Protein AF-A0A968WTQ6-F1 (afdb_monomer_lite)

pLDDT: mean 86.62, std 20.19, range [34.97, 98.81]

Sequence (91 aa):
MAVQALTRAGTKPQAAAGRIGVIDIGSNSIRLVVFAGSGRAPMTLFNEKMLCGLGRGLDASRRLNEAGVKLALDNLARFVWLARAMEVTRL

Radius of gyration: 20.98 Å; chains: 1; bounding box: 30×34×77 Å

Structure (mmCIF, N/CA/C/O backbone):
data_AF-A0A968WTQ6-F1
#
_entry.id   AF-A0A968WTQ6-F1
#
loop_
_atom_site.group_PDB
_atom_site.id
_atom_site.type_symbol
_atom_site.label_atom_id
_atom_site.label_alt_id
_atom_site.label_comp_id
_atom_site.label_asym_id
_atom_site.label_entity_id
_atom_site.label_seq_id
_atom_site.pdbx_PDB_ins_code
_atom_site.Cartn_x
_atom_site.Cartn_y
_atom_site.Cartn_z
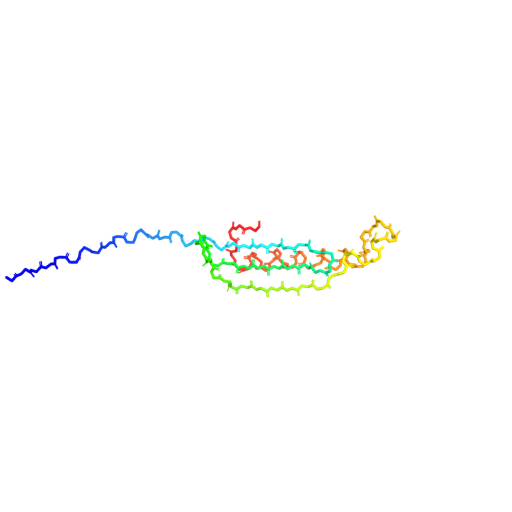_atom_site.occupanc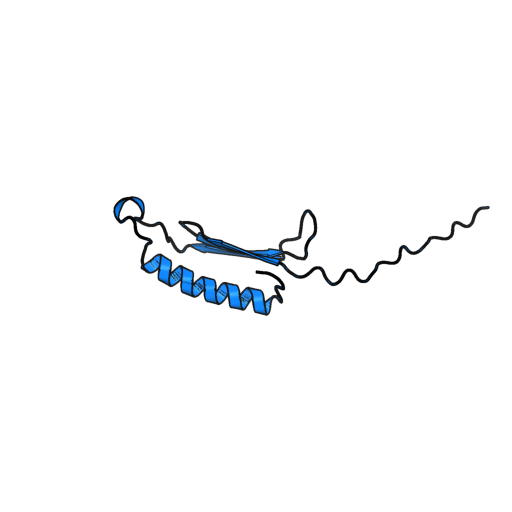y
_atom_site.B_iso_or_equiv
_atom_site.auth_seq_id
_atom_site.auth_comp_id
_atom_site.auth_asym_id
_atom_site.auth_atom_id
_atom_site.pdbx_PDB_model_num
ATOM 1 N N . MET A 1 1 ? -14.321 26.748 55.322 1.00 41.75 1 MET A N 1
ATOM 2 C CA . MET A 1 1 ? -13.624 25.535 54.845 1.00 41.75 1 MET A CA 1
ATOM 3 C C . MET A 1 1 ? -14.474 24.904 53.757 1.00 41.75 1 MET A C 1
ATOM 5 O O . MET A 1 1 ? -15.444 24.225 54.058 1.00 41.75 1 MET A O 1
ATOM 9 N N 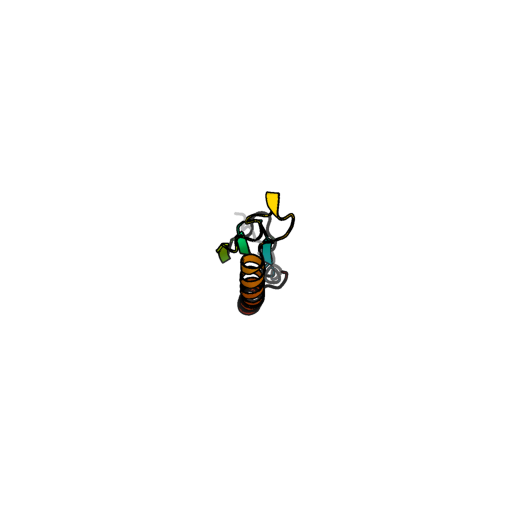. ALA A 1 2 ? -14.193 25.258 52.503 1.00 34.97 2 ALA A N 1
ATOM 10 C CA . ALA A 1 2 ? -14.928 24.790 51.335 1.00 34.97 2 ALA A CA 1
ATOM 11 C C . ALA A 1 2 ? -14.447 23.385 50.952 1.00 34.97 2 ALA A C 1
ATOM 13 O O . ALA A 1 2 ? -13.267 23.201 50.668 1.00 34.97 2 ALA A O 1
ATOM 14 N N . VAL A 1 3 ? -15.348 22.403 50.937 1.00 42.31 3 VAL A N 1
ATOM 15 C CA . VAL A 1 3 ? -15.079 21.092 50.336 1.00 42.31 3 VAL A CA 1
ATOM 16 C C . VAL A 1 3 ? -15.585 21.161 48.899 1.00 42.31 3 VAL A C 1
ATOM 18 O O . VAL A 1 3 ? -16.784 21.071 48.645 1.00 42.31 3 VAL A O 1
ATOM 21 N N . GLN A 1 4 ? -14.674 21.414 47.959 1.00 39.41 4 GLN A N 1
ATOM 22 C CA . GLN A 1 4 ? -14.967 21.348 46.530 1.00 39.41 4 GLN A CA 1
ATOM 23 C C . GLN A 1 4 ? -15.298 19.902 46.150 1.00 39.41 4 GLN A C 1
ATOM 25 O O . GLN A 1 4 ? -14.464 19.003 46.249 1.00 39.41 4 GLN A O 1
ATOM 30 N N . ALA A 1 5 ? -16.526 19.696 45.682 1.00 42.28 5 ALA A N 1
ATOM 31 C CA . ALA A 1 5 ? -16.908 18.512 44.939 1.00 42.28 5 ALA A CA 1
ATOM 32 C C . ALA A 1 5 ? -16.120 18.484 43.620 1.00 42.28 5 ALA A C 1
ATOM 34 O O . ALA A 1 5 ? -16.372 19.276 42.713 1.00 42.28 5 ALA A O 1
ATOM 35 N N . LEU A 1 6 ? -15.163 17.561 43.511 1.00 50.16 6 LEU A N 1
ATOM 36 C CA . LEU A 1 6 ? -14.578 17.163 42.234 1.00 50.16 6 LEU A CA 1
ATOM 37 C C . LEU A 1 6 ? -15.661 16.441 41.428 1.00 50.16 6 LEU A C 1
ATOM 39 O O . LEU A 1 6 ? -15.874 15.236 41.560 1.00 50.16 6 LEU A O 1
ATOM 43 N N . THR A 1 7 ? -16.363 17.199 40.590 1.00 43.84 7 THR A N 1
ATOM 44 C CA . THR A 1 7 ? -17.130 16.672 39.465 1.00 43.84 7 THR A CA 1
ATOM 45 C C . THR A 1 7 ? -16.223 15.754 38.654 1.00 43.84 7 THR A C 1
ATOM 47 O O . THR A 1 7 ? -15.329 16.220 37.947 1.00 43.84 7 THR A O 1
ATOM 50 N N . ARG A 1 8 ? -16.449 14.438 38.745 1.00 48.53 8 ARG A N 1
ATOM 51 C CA . ARG A 1 8 ? -15.971 13.496 37.734 1.00 48.53 8 ARG A CA 1
ATOM 52 C C . ARG A 1 8 ? -16.620 13.919 36.423 1.00 48.53 8 ARG A C 1
ATOM 54 O O . ARG A 1 8 ? -17.806 13.674 36.216 1.00 48.53 8 ARG A O 1
ATOM 61 N N . ALA A 1 9 ? -15.855 14.599 35.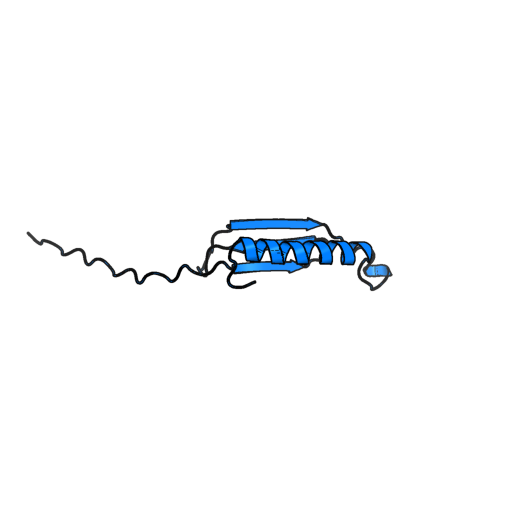572 1.00 52.59 9 ALA A N 1
ATOM 62 C CA . ALA A 1 9 ? -16.218 14.773 34.180 1.00 52.59 9 ALA A CA 1
ATOM 63 C C . ALA A 1 9 ? -16.514 13.375 33.637 1.00 52.59 9 ALA A C 1
ATOM 65 O O . ALA A 1 9 ? -15.637 12.511 33.631 1.00 52.59 9 ALA A O 1
ATOM 66 N N . GLY A 1 10 ? -17.774 13.131 33.280 1.00 43.00 10 GLY A N 1
ATOM 67 C CA . GLY A 1 10 ? -18.171 11.896 32.636 1.00 43.00 10 GLY A CA 1
ATOM 68 C C . GLY A 1 10 ? -17.363 11.758 31.357 1.00 43.00 10 GLY A C 1
ATOM 69 O O . GLY A 1 10 ? -17.659 12.408 30.354 1.00 43.00 10 GLY A O 1
ATOM 70 N N . THR A 1 11 ? -16.336 10.916 31.380 1.00 43.59 11 THR A N 1
ATOM 71 C CA . THR A 1 11 ? -15.802 10.351 30.157 1.00 43.59 11 THR A CA 1
ATOM 72 C C . THR A 1 11 ? -16.921 9.481 29.606 1.00 43.59 11 THR A C 1
ATOM 74 O O . THR A 1 11 ? -17.134 8.350 30.041 1.00 43.59 11 THR A O 1
ATOM 77 N N . LYS A 1 12 ? -17.679 10.014 28.635 1.00 41.25 12 LYS A N 1
ATOM 78 C CA . LYS A 1 12 ? -18.321 9.136 27.650 1.00 41.25 12 LYS A CA 1
ATOM 79 C C . LYS A 1 12 ? -17.252 8.114 27.253 1.00 41.25 12 LYS A C 1
ATOM 81 O O . LYS A 1 12 ? -16.118 8.553 27.033 1.00 41.25 12 LYS A O 1
ATOM 86 N N . PRO A 1 13 ? -17.560 6.807 27.162 1.00 42.25 13 PRO A N 1
ATOM 87 C CA . PRO A 1 13 ? -16.653 5.883 26.507 1.00 42.25 13 PRO A CA 1
ATOM 88 C C . PRO A 1 13 ? -16.384 6.515 25.150 1.00 42.25 13 PRO A C 1
ATOM 90 O O . PRO A 1 13 ? -17.297 6.654 24.333 1.00 42.25 13 PRO A O 1
ATOM 93 N N . GLN A 1 14 ? -15.180 7.049 24.964 1.00 50.22 14 GLN A N 1
ATOM 94 C CA . GLN A 1 14 ? -14.770 7.513 23.662 1.00 50.22 14 GLN A CA 1
ATOM 95 C C . GLN A 1 14 ? -14.743 6.216 22.881 1.00 50.22 14 GLN A C 1
ATOM 97 O O . GLN A 1 14 ? -13.876 5.386 23.150 1.00 50.22 14 GLN A O 1
ATOM 102 N N . ALA A 1 15 ? -15.779 5.973 22.066 1.00 50.19 15 ALA A N 1
ATOM 103 C CA . ALA A 1 15 ? -15.835 4.821 21.180 1.00 50.19 15 ALA A CA 1
ATOM 104 C C . ALA A 1 15 ? -14.438 4.716 20.592 1.00 50.19 15 ALA A C 1
ATOM 106 O O . ALA A 1 15 ? -13.995 5.713 20.015 1.00 50.19 15 ALA A O 1
ATOM 107 N N . ALA A 1 16 ? -13.722 3.632 20.929 1.00 57.22 16 ALA A N 1
ATOM 108 C CA . ALA A 1 16 ? -12.279 3.532 20.751 1.00 57.22 16 ALA A CA 1
ATOM 109 C C . ALA A 1 16 ? -11.973 4.073 19.364 1.00 57.22 16 ALA A C 1
ATOM 111 O O . ALA A 1 16 ? -12.449 3.493 18.389 1.00 57.22 16 ALA A O 1
ATOM 112 N N . ALA A 1 17 ? -11.372 5.268 19.297 1.00 69.19 17 ALA A N 1
ATOM 113 C CA . ALA A 1 17 ? -11.363 6.025 18.056 1.00 69.19 17 ALA A CA 1
ATOM 114 C C . ALA A 1 17 ? -10.730 5.110 17.009 1.00 69.19 17 ALA A C 1
ATOM 116 O O . ALA A 1 17 ? -9.597 4.662 17.196 1.00 69.19 17 ALA A O 1
ATOM 117 N N . GLY A 1 18 ? -11.528 4.714 16.015 1.00 86.19 18 GLY A N 1
ATOM 118 C CA . GLY A 1 18 ? -11.195 3.570 15.180 1.00 86.19 18 GLY A CA 1
ATOM 119 C C . GLY A 1 18 ? -9.827 3.762 14.534 1.00 86.19 18 GLY A C 1
ATOM 120 O O . GLY A 1 18 ? -9.469 4.882 14.161 1.00 86.19 18 GLY A O 1
ATOM 121 N N . ARG A 1 19 ? -9.028 2.693 14.439 1.00 94.06 19 ARG A N 1
ATOM 122 C CA . ARG A 1 19 ? -7.712 2.763 13.791 1.00 94.06 19 ARG A CA 1
ATOM 123 C C . ARG A 1 19 ? -7.898 3.184 12.333 1.00 94.06 19 ARG A C 1
ATOM 125 O O . ARG A 1 19 ? -8.792 2.662 11.656 1.00 94.06 19 ARG A O 1
ATOM 132 N N . ILE A 1 20 ? -7.065 4.116 11.876 1.00 95.38 20 ILE A N 1
ATOM 133 C CA . ILE A 1 20 ? -7.065 4.620 10.498 1.00 95.38 20 ILE A CA 1
ATOM 134 C C . ILE A 1 20 ? -5.786 4.137 9.823 1.00 95.38 20 ILE A C 1
ATOM 136 O O . ILE A 1 20 ? -4.694 4.398 10.322 1.00 95.38 20 ILE A O 1
ATOM 140 N N . GLY A 1 21 ? -5.922 3.429 8.709 1.00 96.75 21 GLY A N 1
ATOM 141 C CA . GLY A 1 21 ? -4.832 3.104 7.803 1.00 96.75 21 GLY A CA 1
ATOM 142 C C . GLY A 1 21 ? -4.771 4.124 6.672 1.00 96.75 21 GLY A C 1
ATOM 143 O O . GLY A 1 21 ? -5.797 4.648 6.257 1.00 96.75 21 GLY A O 1
ATOM 144 N N . VAL A 1 22 ? -3.571 4.414 6.183 1.00 97.44 22 VAL A N 1
ATOM 145 C CA . VAL A 1 22 ? -3.339 5.222 4.985 1.00 97.44 22 VAL A CA 1
ATOM 146 C C . VAL A 1 22 ? -2.342 4.479 4.115 1.00 97.44 22 VAL A C 1
ATOM 148 O O . VAL A 1 22 ? -1.250 4.138 4.582 1.00 97.44 22 VAL A O 1
ATOM 151 N N . ILE A 1 23 ? -2.712 4.247 2.857 1.00 98.50 23 ILE A N 1
ATOM 152 C CA . ILE A 1 23 ? -1.800 3.735 1.838 1.00 98.50 23 ILE A CA 1
ATOM 153 C C . ILE A 1 23 ? -1.415 4.875 0.897 1.00 98.50 23 ILE A C 1
ATOM 155 O O . ILE A 1 23 ? -2.268 5.466 0.242 1.00 98.50 23 ILE A O 1
ATOM 159 N N . ASP A 1 24 ? -0.119 5.156 0.819 1.00 98.25 24 ASP A N 1
ATOM 160 C CA . ASP A 1 24 ? 0.469 6.100 -0.132 1.00 98.25 24 ASP A CA 1
ATOM 161 C C . ASP A 1 24 ? 1.153 5.329 -1.268 1.00 98.25 24 ASP A C 1
ATOM 163 O O . ASP A 1 24 ? 1.889 4.370 -1.012 1.00 98.25 24 ASP A O 1
ATOM 167 N N . ILE A 1 25 ? 0.909 5.736 -2.516 1.00 98.25 25 ILE A N 1
ATOM 168 C CA . ILE A 1 25 ? 1.461 5.101 -3.720 1.00 98.25 25 ILE A CA 1
ATOM 169 C C . ILE A 1 25 ? 2.278 6.138 -4.486 1.00 98.25 25 ILE A C 1
ATOM 171 O O . ILE A 1 25 ? 1.747 6.947 -5.244 1.00 98.25 25 ILE A O 1
ATOM 175 N N . GLY A 1 26 ? 3.594 6.086 -4.305 1.00 97.56 26 GLY A N 1
ATOM 176 C CA . GLY A 1 26 ? 4.550 6.909 -5.032 1.00 97.56 26 GLY A CA 1
ATOM 177 C C . GLY A 1 26 ? 5.192 6.181 -6.214 1.00 97.56 26 GLY A C 1
ATOM 178 O O . GLY A 1 26 ? 5.140 4.958 -6.347 1.00 97.56 26 GLY A O 1
ATOM 179 N N . SER A 1 27 ? 5.901 6.943 -7.048 1.00 97.81 27 SER A N 1
ATOM 180 C CA . SER A 1 27 ? 6.645 6.411 -8.199 1.00 97.81 27 SER A CA 1
ATOM 181 C C . SER A 1 27 ? 7.761 5.438 -7.801 1.00 97.81 27 SER A C 1
ATOM 183 O O . SER A 1 27 ? 8.076 4.522 -8.554 1.00 97.81 27 SER A O 1
ATOM 185 N N . ASN A 1 28 ? 8.360 5.594 -6.620 1.00 98.00 28 ASN A N 1
ATOM 186 C CA . ASN A 1 28 ? 9.415 4.695 -6.147 1.00 98.00 28 ASN A CA 1
ATOM 187 C C . ASN A 1 28 ? 8.918 3.700 -5.091 1.00 98.00 28 ASN A C 1
ATOM 189 O O . ASN A 1 28 ? 9.335 2.541 -5.066 1.00 98.00 28 ASN A O 1
ATOM 193 N N . SER A 1 29 ? 8.019 4.136 -4.211 1.00 98.62 29 SER A N 1
ATOM 194 C CA . SER A 1 29 ? 7.615 3.357 -3.047 1.00 98.62 29 SER A CA 1
ATOM 195 C C . SER A 1 29 ? 6.129 3.423 -2.784 1.00 98.62 29 SER A C 1
ATOM 197 O O . SER A 1 29 ? 5.526 4.473 -2.976 1.00 98.62 29 SER A O 1
ATOM 199 N N . ILE A 1 30 ? 5.601 2.342 -2.225 1.00 98.75 30 ILE A N 1
ATOM 200 C CA . ILE A 1 30 ? 4.305 2.336 -1.557 1.00 98.75 30 ILE A CA 1
ATOM 201 C C . ILE A 1 30 ? 4.515 2.283 -0.043 1.00 98.75 30 ILE A C 1
ATOM 203 O O . ILE A 1 30 ? 5.530 1.753 0.425 1.00 98.75 30 ILE A O 1
ATOM 207 N N . ARG A 1 31 ? 3.585 2.830 0.736 1.00 98.81 31 ARG A N 1
ATOM 208 C CA . ARG A 1 31 ? 3.668 2.833 2.200 1.00 98.81 31 ARG A CA 1
ATOM 209 C C . ARG A 1 31 ? 2.307 2.568 2.821 1.00 98.81 31 ARG A C 1
ATOM 211 O O . ARG A 1 31 ? 1.341 3.172 2.382 1.00 98.81 31 ARG A O 1
ATOM 218 N N . LEU A 1 32 ? 2.266 1.746 3.867 1.00 98.75 32 LEU A N 1
ATOM 219 C CA . LEU A 1 32 ? 1.137 1.651 4.793 1.00 98.75 32 LEU A CA 1
ATOM 220 C C . LEU A 1 32 ? 1.516 2.323 6.114 1.00 98.75 32 LEU A C 1
ATOM 222 O O . LEU A 1 32 ? 2.523 1.964 6.726 1.00 98.75 32 LEU A O 1
ATOM 226 N N . VAL A 1 33 ? 0.689 3.259 6.572 1.00 98.31 33 VAL A N 1
ATOM 227 C CA . VAL A 1 33 ? 0.771 3.835 7.920 1.00 98.31 33 VAL A CA 1
ATOM 228 C C . VAL A 1 33 ? -0.540 3.573 8.647 1.00 98.31 33 VAL A C 1
ATOM 230 O O . VAL A 1 33 ? -1.600 3.788 8.071 1.00 98.31 33 VAL A O 1
ATOM 233 N N . VAL A 1 34 ? -0.485 3.121 9.900 1.00 97.62 34 VAL A N 1
ATOM 234 C CA . VAL A 1 34 ? -1.672 2.948 10.752 1.00 97.62 34 VAL A CA 1
ATOM 235 C C . VAL A 1 34 ? -1.576 3.877 11.947 1.00 97.62 34 VAL A C 1
ATOM 237 O O . VAL A 1 34 ? -0.540 3.929 12.606 1.00 97.62 34 VAL A O 1
ATOM 240 N N . PHE A 1 35 ? -2.666 4.572 12.248 1.00 96.00 35 PHE A N 1
ATOM 241 C CA . PHE A 1 35 ? -2.780 5.522 13.344 1.00 96.00 35 PHE A CA 1
ATOM 242 C C . PHE A 1 35 ? -3.822 5.083 14.383 1.00 96.00 35 PHE A C 1
ATOM 244 O O . PHE A 1 35 ? -4.870 4.527 14.042 1.00 96.00 35 PHE A O 1
ATOM 251 N N . ALA A 1 36 ? -3.554 5.374 15.658 1.00 90.81 36 ALA A N 1
ATOM 252 C CA . ALA A 1 36 ? -4.496 5.208 16.759 1.00 90.81 36 ALA A CA 1
ATOM 253 C C . ALA A 1 36 ? -5.502 6.376 16.786 1.00 90.81 36 ALA A C 1
ATOM 255 O O . ALA A 1 36 ? -5.252 7.411 17.405 1.00 90.81 36 ALA A O 1
ATOM 256 N N . GLY A 1 37 ? -6.645 6.210 16.119 1.00 79.31 37 GLY A N 1
ATOM 257 C CA . GLY A 1 37 ? -7.798 7.104 16.239 1.00 79.31 37 GLY A CA 1
ATOM 258 C C . GLY A 1 37 ? -7.761 8.408 15.436 1.00 79.31 37 GLY A C 1
ATOM 259 O O . GLY A 1 37 ? -6.879 8.650 14.618 1.00 79.31 37 GLY A O 1
ATOM 260 N N . SER A 1 38 ? -8.770 9.255 15.675 1.00 66.38 38 SER A N 1
ATOM 261 C CA . SER A 1 38 ? -9.098 10.460 14.894 1.00 66.38 38 SER A CA 1
ATOM 262 C C . SER A 1 38 ? -8.809 11.779 15.636 1.00 66.38 38 SER A C 1
ATOM 264 O O . SER A 1 38 ? -9.606 12.717 15.588 1.00 66.38 38 SER A O 1
ATOM 266 N N . GLY A 1 39 ? -7.702 11.845 16.381 1.00 74.50 39 GLY A N 1
ATOM 267 C CA . GLY A 1 39 ? -7.243 13.075 17.041 1.00 74.50 39 GLY A CA 1
ATOM 268 C C . GLY A 1 39 ? -6.508 14.026 16.087 1.00 74.50 39 GLY A C 1
ATOM 269 O O . GLY A 1 39 ? -6.101 13.629 15.001 1.00 74.50 39 GLY A O 1
ATOM 270 N N . ARG A 1 40 ? -6.279 15.281 16.508 1.00 77.81 40 ARG A N 1
ATOM 271 C CA . ARG A 1 40 ? -5.527 16.291 15.724 1.00 77.81 40 ARG A CA 1
ATOM 272 C C . ARG A 1 40 ? -4.093 15.853 15.383 1.00 77.81 40 ARG A C 1
ATOM 274 O O . ARG A 1 40 ? -3.550 16.284 14.374 1.00 77.81 40 ARG A O 1
ATOM 281 N N . ALA A 1 41 ? -3.490 15.022 16.228 1.00 82.31 41 ALA A N 1
ATOM 282 C CA . ALA A 1 41 ? -2.175 14.427 16.024 1.00 82.31 41 ALA A CA 1
ATOM 283 C C . ALA A 1 41 ? -2.240 12.962 16.484 1.00 82.31 41 ALA A C 1
ATOM 285 O O . ALA A 1 41 ? -1.976 12.675 17.653 1.00 82.31 41 ALA A O 1
ATOM 286 N N . PRO A 1 42 ? -2.701 12.043 15.622 1.00 87.88 42 PRO A N 1
ATOM 287 C CA . PRO A 1 42 ? -2.899 10.661 16.015 1.00 87.88 42 PRO A CA 1
ATOM 288 C C . PRO A 1 42 ? -1.555 9.922 16.058 1.00 87.88 42 PRO A C 1
ATOM 290 O O . PRO A 1 42 ? -0.653 10.171 15.258 1.00 87.88 42 PRO A O 1
ATOM 293 N N . MET A 1 43 ? -1.408 9.015 17.021 1.00 92.31 43 MET A N 1
ATOM 294 C CA . MET A 1 43 ? -0.174 8.255 17.222 1.00 92.31 43 MET A CA 1
ATOM 295 C C . MET A 1 43 ? -0.008 7.197 16.130 1.00 92.31 43 MET A C 1
ATOM 297 O O . MET A 1 43 ? -0.932 6.425 15.879 1.00 92.31 43 MET A O 1
ATOM 301 N N . THR A 1 44 ? 1.173 7.118 15.521 1.00 96.06 44 THR A N 1
ATOM 302 C CA . THR A 1 44 ? 1.510 6.056 14.567 1.00 96.06 44 THR A CA 1
ATOM 303 C C . THR A 1 44 ? 1.697 4.724 15.294 1.00 96.06 44 THR A C 1
ATOM 305 O O . THR A 1 44 ? 2.559 4.602 16.157 1.00 96.06 44 THR A O 1
ATOM 308 N N . LEU A 1 45 ? 0.906 3.722 14.921 1.00 96.12 45 LEU A N 1
ATOM 309 C CA . LEU A 1 45 ? 0.998 2.339 15.396 1.00 96.12 45 LEU A CA 1
ATOM 310 C C . LEU A 1 45 ? 1.863 1.466 14.484 1.00 96.12 45 LEU A C 1
ATOM 312 O O . LEU A 1 45 ? 2.524 0.545 14.951 1.00 96.12 45 LEU A O 1
ATOM 316 N N . PHE A 1 46 ? 1.847 1.746 13.181 1.00 97.88 46 PHE A N 1
ATOM 317 C CA . PHE A 1 46 ? 2.559 0.967 12.175 1.00 97.88 46 PHE A CA 1
ATOM 318 C C . PHE A 1 46 ? 3.000 1.870 11.027 1.00 97.88 46 PHE A C 1
ATOM 320 O O . PHE A 1 46 ? 2.271 2.789 10.656 1.00 97.88 46 PHE A O 1
ATOM 327 N N . ASN A 1 47 ? 4.181 1.621 10.465 1.00 98.12 47 ASN A N 1
ATOM 328 C CA . ASN A 1 47 ? 4.710 2.363 9.325 1.00 98.12 47 ASN A CA 1
ATOM 329 C C . ASN A 1 47 ? 5.648 1.462 8.523 1.00 98.12 47 ASN A C 1
ATOM 331 O O . ASN A 1 47 ? 6.785 1.226 8.929 1.00 98.12 47 ASN A O 1
ATOM 335 N N . GLU A 1 48 ? 5.173 0.969 7.386 1.00 98.50 48 GLU A N 1
ATOM 336 C CA . GLU A 1 48 ? 5.952 0.107 6.505 1.00 98.50 48 GLU A CA 1
ATOM 337 C C . GLU A 1 48 ? 6.059 0.704 5.106 1.00 98.50 48 GLU A C 1
ATOM 339 O O . GLU A 1 48 ? 5.061 1.100 4.507 1.00 98.50 48 GLU A O 1
ATOM 344 N N . LYS A 1 49 ? 7.283 0.734 4.567 1.00 98.50 49 LYS A N 1
ATOM 345 C CA . LYS A 1 49 ? 7.608 1.239 3.230 1.00 98.50 49 LYS A CA 1
ATOM 346 C C . LYS A 1 49 ? 8.166 0.115 2.364 1.00 98.50 49 LYS A C 1
ATOM 348 O O . LYS A 1 49 ? 9.150 -0.511 2.741 1.00 98.50 49 LYS A O 1
ATOM 353 N N . MET A 1 50 ? 7.622 -0.035 1.159 1.00 98.56 50 MET A N 1
ATOM 354 C CA . MET A 1 50 ? 8.092 -0.990 0.155 1.00 98.56 50 MET A CA 1
ATOM 355 C C . MET A 1 50 ? 8.568 -0.273 -1.106 1.00 98.56 50 MET A C 1
ATOM 357 O O . MET A 1 50 ? 7.846 0.544 -1.677 1.00 98.56 50 MET A O 1
ATOM 361 N N . LEU A 1 51 ? 9.784 -0.583 -1.558 1.00 98.44 51 LEU A N 1
ATOM 362 C CA . LEU A 1 51 ? 10.348 -0.060 -2.804 1.00 98.44 51 LEU A CA 1
ATOM 363 C C . LEU A 1 51 ? 9.868 -0.916 -3.977 1.00 98.44 51 LEU A C 1
ATOM 365 O O . LEU A 1 51 ? 10.314 -2.047 -4.141 1.00 98.44 51 LEU A O 1
ATOM 369 N N . CYS A 1 52 ? 8.958 -0.372 -4.783 1.00 98.38 52 CYS A N 1
ATOM 370 C CA . CYS A 1 52 ? 8.383 -1.079 -5.931 1.00 98.38 52 CYS A CA 1
ATOM 371 C C . CYS A 1 52 ? 8.913 -0.544 -7.266 1.00 98.38 52 CYS A C 1
ATOM 373 O O . CYS A 1 52 ? 8.971 -1.279 -8.241 1.00 98.38 52 CYS A O 1
ATOM 375 N N . GLY A 1 53 ? 9.344 0.720 -7.329 1.00 98.12 53 GLY A N 1
ATOM 376 C CA . GLY A 1 53 ? 9.906 1.301 -8.550 1.00 98.12 53 GLY A CA 1
ATOM 377 C C . GLY A 1 53 ? 8.904 1.442 -9.703 1.00 98.12 53 GLY A C 1
ATOM 378 O O . GLY A 1 53 ? 9.299 1.289 -10.857 1.00 98.12 53 GLY A O 1
ATOM 379 N N . LEU A 1 54 ? 7.633 1.742 -9.409 1.00 98.38 54 LEU A N 1
ATOM 380 C CA . LEU A 1 54 ? 6.552 1.930 -10.391 1.00 98.38 54 LEU A CA 1
ATOM 381 C C . LEU A 1 54 ? 6.909 2.902 -11.530 1.00 98.38 54 LEU A C 1
ATOM 383 O O . LEU A 1 54 ? 6.539 2.673 -12.675 1.00 98.38 54 LEU A O 1
ATOM 387 N N . GLY A 1 55 ? 7.640 3.974 -11.232 1.00 98.12 55 GLY A N 1
ATOM 388 C CA . GLY A 1 55 ? 8.038 5.010 -12.185 1.00 98.12 55 GLY A CA 1
ATOM 389 C C . GLY A 1 55 ? 9.359 4.748 -12.911 1.00 98.12 55 GLY A C 1
ATOM 390 O O . GLY A 1 55 ? 9.843 5.635 -13.610 1.00 98.12 55 GLY A O 1
ATOM 391 N N . ARG A 1 56 ? 9.988 3.577 -12.740 1.00 98.25 56 ARG A N 1
ATOM 392 C CA . ARG A 1 56 ? 11.268 3.269 -13.395 1.00 98.25 56 ARG A CA 1
ATOM 393 C C . ARG A 1 56 ? 11.102 3.270 -14.921 1.00 98.25 56 ARG A C 1
ATOM 395 O O . ARG A 1 56 ? 10.405 2.416 -15.459 1.00 98.25 56 ARG A O 1
ATOM 402 N N . GLY A 1 57 ? 11.782 4.197 -15.599 1.00 97.69 57 GLY A N 1
ATOM 403 C CA . GLY A 1 57 ? 11.719 4.361 -17.058 1.00 97.69 57 GLY A CA 1
ATOM 404 C C . GLY A 1 57 ? 10.418 4.993 -17.567 1.00 97.69 57 GLY A C 1
ATOM 405 O O . GLY A 1 57 ? 10.099 4.856 -18.747 1.00 97.69 57 GLY A O 1
ATOM 406 N N . LEU A 1 58 ? 9.633 5.635 -16.693 1.00 96.75 58 LEU A N 1
ATOM 407 C CA . LEU A 1 58 ? 8.347 6.257 -17.038 1.00 96.75 58 LEU A CA 1
ATOM 408 C C . LEU A 1 58 ? 8.498 7.465 -17.975 1.00 96.75 58 LEU A C 1
ATOM 410 O O . LEU A 1 58 ? 7.619 7.727 -18.793 1.00 96.75 58 LEU A O 1
ATOM 414 N N . ASP A 1 59 ? 9.600 8.198 -17.855 1.00 96.50 59 ASP A N 1
ATOM 415 C CA . ASP A 1 59 ? 9.959 9.326 -18.713 1.00 96.50 59 ASP A CA 1
ATOM 416 C C . ASP A 1 59 ? 10.051 8.911 -20.187 1.00 96.50 59 ASP A C 1
ATOM 418 O O . ASP A 1 59 ? 9.416 9.534 -21.038 1.00 96.50 59 ASP A O 1
ATOM 422 N N . ALA A 1 60 ? 10.755 7.812 -20.465 1.00 97.19 60 ALA A N 1
ATOM 423 C CA . ALA A 1 60 ? 10.945 7.292 -21.814 1.00 97.19 60 ALA A CA 1
ATOM 424 C C . ALA A 1 60 ? 9.770 6.422 -22.287 1.00 97.19 60 ALA A C 1
ATOM 426 O O . ALA A 1 60 ? 9.251 6.611 -23.384 1.00 97.19 60 ALA A O 1
ATOM 427 N N . SER A 1 61 ? 9.330 5.464 -21.464 1.00 96.94 61 SER A N 1
ATOM 428 C CA . SER A 1 61 ? 8.309 4.484 -21.868 1.00 96.94 61 SER A CA 1
ATOM 429 C C . SER A 1 61 ? 6.882 5.024 -21.809 1.00 96.94 61 SER A C 1
ATOM 431 O O . SER A 1 61 ? 5.982 4.424 -22.396 1.00 96.94 61 SER A O 1
ATOM 433 N N . ARG A 1 62 ? 6.651 6.117 -21.062 1.00 97.62 62 ARG A N 1
ATOM 434 C CA . ARG A 1 62 ? 5.317 6.666 -20.754 1.00 97.62 62 ARG A CA 1
ATOM 435 C C . ARG A 1 62 ? 4.374 5.644 -20.104 1.00 97.62 62 ARG A C 1
ATOM 4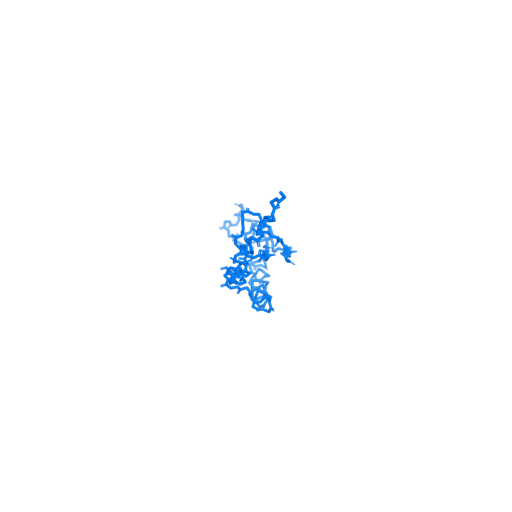37 O O . ARG A 1 62 ? 3.159 5.837 -20.092 1.00 97.62 62 ARG A O 1
ATOM 444 N N . ARG A 1 63 ? 4.927 4.565 -19.543 1.00 97.94 63 ARG A N 1
ATOM 445 C CA . ARG A 1 63 ? 4.213 3.475 -18.873 1.00 97.94 63 ARG A CA 1
ATOM 446 C C . ARG A 1 63 ? 4.848 3.192 -17.515 1.00 97.94 63 ARG A C 1
ATOM 448 O O . ARG A 1 63 ? 6.022 3.476 -17.290 1.00 97.94 63 ARG A O 1
ATOM 455 N N . LEU A 1 64 ? 4.060 2.631 -16.600 1.00 98.31 64 LEU A N 1
ATOM 456 C CA . LEU A 1 64 ? 4.600 2.122 -15.341 1.00 98.31 64 LEU A CA 1
ATOM 457 C C . LEU A 1 64 ? 5.489 0.908 -15.609 1.00 98.31 64 LEU A C 1
ATOM 459 O O . LEU A 1 64 ? 5.231 0.120 -16.519 1.00 98.31 64 LEU A O 1
ATOM 463 N N . ASN A 1 65 ? 6.513 0.742 -14.781 1.00 98.56 65 ASN A N 1
ATOM 464 C CA . ASN A 1 65 ? 7.390 -0.412 -14.842 1.00 98.56 65 ASN A CA 1
ATOM 465 C C . ASN A 1 65 ? 6.618 -1.692 -14.490 1.00 98.56 65 ASN A C 1
ATOM 467 O O . ASN A 1 65 ? 6.101 -1.808 -13.382 1.00 98.56 65 ASN A O 1
ATOM 471 N N . GLU A 1 66 ? 6.574 -2.665 -15.398 1.00 98.38 66 GLU A N 1
ATOM 472 C CA . GLU A 1 66 ? 5.761 -3.881 -15.236 1.00 98.38 66 GLU A CA 1
ATOM 473 C C . GLU A 1 66 ? 6.152 -4.712 -14.005 1.00 98.38 66 GLU A C 1
ATOM 475 O O . GLU A 1 66 ? 5.285 -5.136 -13.238 1.00 98.38 66 GLU A O 1
ATOM 480 N N . ALA A 1 67 ? 7.455 -4.882 -13.755 1.00 98.31 67 ALA A N 1
ATOM 481 C CA . ALA A 1 67 ? 7.938 -5.575 -12.562 1.00 98.31 67 ALA A CA 1
ATOM 482 C C . ALA A 1 67 ? 7.552 -4.818 -11.281 1.00 98.31 67 ALA A C 1
ATOM 484 O O . ALA A 1 67 ? 7.128 -5.427 -10.296 1.00 98.31 67 ALA A O 1
ATOM 485 N N . GLY A 1 68 ? 7.638 -3.485 -11.315 1.00 98.50 68 GLY A N 1
ATOM 486 C CA . GLY A 1 68 ? 7.202 -2.636 -10.214 1.00 98.50 68 GLY A CA 1
ATOM 487 C C . GLY A 1 68 ? 5.698 -2.687 -9.966 1.00 98.50 68 GLY A C 1
ATOM 488 O O . GLY A 1 68 ? 5.281 -2.701 -8.810 1.00 98.50 68 GLY A O 1
ATOM 489 N N . VAL A 1 69 ? 4.884 -2.784 -11.022 1.00 98.69 69 VAL A N 1
ATOM 490 C CA . VAL A 1 69 ? 3.430 -2.979 -10.916 1.00 98.69 69 VAL A CA 1
ATOM 491 C C . VAL A 1 69 ? 3.124 -4.305 -10.233 1.00 98.69 69 VAL A C 1
ATOM 493 O O . VAL A 1 69 ? 2.368 -4.316 -9.263 1.00 98.69 69 VAL A O 1
ATOM 496 N N . LYS A 1 70 ? 3.749 -5.407 -10.668 1.00 98.62 70 LYS A N 1
ATOM 497 C CA . LYS A 1 70 ? 3.549 -6.716 -10.036 1.00 98.62 70 LYS A CA 1
ATOM 498 C C . LYS A 1 70 ? 3.900 -6.677 -8.544 1.00 98.62 70 LYS A C 1
ATOM 500 O O . LYS A 1 70 ? 3.094 -7.082 -7.711 1.00 98.62 70 LYS A O 1
ATOM 505 N N . LEU A 1 71 ? 5.073 -6.140 -8.203 1.00 98.69 71 LEU A N 1
ATOM 506 C CA . LEU A 1 71 ? 5.532 -6.054 -6.816 1.00 98.69 71 LEU A CA 1
ATOM 507 C C . LEU A 1 71 ? 4.641 -5.145 -5.952 1.00 98.69 71 LEU A C 1
ATOM 509 O O . LEU A 1 71 ? 4.417 -5.440 -4.774 1.00 98.69 71 LEU A O 1
ATOM 513 N N . ALA A 1 72 ? 4.123 -4.055 -6.527 1.00 98.62 72 ALA A N 1
ATOM 514 C CA . ALA A 1 72 ? 3.195 -3.165 -5.843 1.00 98.62 72 ALA A CA 1
ATOM 515 C C . ALA A 1 72 ? 1.867 -3.866 -5.550 1.00 98.62 72 ALA A C 1
ATOM 517 O O . ALA A 1 72 ? 1.399 -3.795 -4.420 1.00 98.62 72 ALA A O 1
ATOM 518 N N . LEU A 1 73 ? 1.290 -4.583 -6.519 1.00 98.75 73 LEU A N 1
ATOM 519 C CA . LEU A 1 73 ? 0.042 -5.328 -6.322 1.00 98.75 73 LEU A CA 1
ATOM 520 C C . LEU A 1 73 ? 0.184 -6.405 -5.237 1.00 98.75 73 LEU A C 1
ATOM 522 O O . LEU A 1 73 ? -0.660 -6.473 -4.341 1.00 98.75 73 LEU A O 1
ATOM 526 N N . ASP A 1 74 ? 1.281 -7.171 -5.258 1.00 98.62 74 ASP A N 1
ATOM 527 C CA . ASP A 1 74 ? 1.573 -8.190 -4.241 1.00 98.62 74 ASP A CA 1
ATOM 528 C C . ASP A 1 74 ? 1.652 -7.561 -2.828 1.00 98.62 74 ASP A C 1
ATOM 530 O O . ASP A 1 74 ? 1.087 -8.081 -1.861 1.00 98.62 74 ASP A O 1
ATOM 534 N N . ASN A 1 75 ? 2.288 -6.388 -2.692 1.00 98.75 75 ASN A N 1
ATOM 535 C CA . ASN A 1 75 ? 2.384 -5.692 -1.404 1.00 98.75 75 ASN A CA 1
ATOM 536 C C . ASN A 1 75 ? 1.108 -4.951 -0.995 1.00 98.75 75 ASN A C 1
ATOM 538 O O . ASN A 1 75 ? 0.828 -4.879 0.197 1.00 98.75 75 ASN A O 1
ATOM 542 N N . LEU A 1 76 ? 0.314 -4.433 -1.933 1.00 98.75 76 LEU A N 1
ATOM 543 C CA . LEU A 1 76 ? -0.984 -3.826 -1.630 1.00 98.75 76 LEU A CA 1
ATOM 544 C C . LEU A 1 76 ? -1.945 -4.872 -1.057 1.00 98.75 76 LEU A C 1
ATOM 546 O O . LEU A 1 76 ? -2.600 -4.608 -0.049 1.00 98.75 76 LEU A O 1
ATOM 550 N N . ALA A 1 77 ? -1.972 -6.083 -1.623 1.00 98.62 77 ALA A N 1
ATOM 551 C CA . ALA A 1 77 ? -2.736 -7.196 -1.062 1.00 98.62 77 ALA A CA 1
ATOM 552 C C . ALA A 1 77 ? -2.285 -7.521 0.375 1.00 98.62 77 ALA A C 1
ATOM 554 O O . ALA A 1 77 ? -3.115 -7.663 1.278 1.00 98.62 77 ALA A O 1
ATOM 555 N N . ARG A 1 78 ? -0.967 -7.553 0.615 1.00 98.69 78 ARG A N 1
ATOM 556 C CA . ARG A 1 78 ? -0.397 -7.743 1.956 1.00 98.69 78 ARG A CA 1
ATOM 557 C C . ARG A 1 78 ? -0.738 -6.596 2.913 1.00 98.69 78 ARG A C 1
ATOM 559 O O . ARG A 1 78 ? -1.067 -6.858 4.065 1.00 98.69 78 ARG A O 1
ATOM 566 N N . PHE A 1 79 ? -0.705 -5.344 2.462 1.00 98.75 79 PHE A N 1
ATOM 567 C CA . PHE A 1 79 ? -1.080 -4.177 3.264 1.00 98.75 79 PHE A CA 1
ATOM 568 C C . PHE A 1 79 ? -2.551 -4.208 3.670 1.00 98.75 79 PHE A C 1
ATOM 570 O O . PHE A 1 79 ? -2.862 -3.921 4.822 1.00 98.75 79 PHE A O 1
ATOM 577 N N . VAL A 1 80 ? -3.452 -4.623 2.775 1.00 98.50 80 VAL A N 1
ATOM 578 C CA . VAL A 1 80 ? -4.868 -4.825 3.116 1.00 98.50 80 VAL A CA 1
ATOM 579 C C . VAL A 1 80 ? -5.024 -5.924 4.170 1.00 98.50 80 VAL A C 1
ATOM 581 O O . VAL A 1 80 ? -5.786 -5.753 5.122 1.00 98.50 80 VAL A O 1
ATOM 584 N N . TRP A 1 81 ? -4.289 -7.034 4.044 1.00 98.56 81 TRP A N 1
ATOM 585 C CA . TRP A 1 81 ? -4.293 -8.095 5.056 1.00 98.56 81 TRP A CA 1
ATOM 586 C C . TRP A 1 81 ? -3.782 -7.594 6.415 1.00 98.56 81 TRP A C 1
ATOM 588 O O . TRP A 1 81 ? -4.441 -7.802 7.432 1.00 98.56 81 TRP A O 1
ATOM 598 N N . LEU A 1 82 ? -2.667 -6.859 6.427 1.00 98.56 82 LEU A N 1
ATOM 599 C CA . LEU A 1 82 ? -2.096 -6.253 7.630 1.00 98.56 82 LEU A CA 1
ATOM 600 C C . LEU A 1 82 ? -3.057 -5.260 8.290 1.00 98.56 82 LEU A C 1
ATOM 602 O O . LEU A 1 82 ? -3.256 -5.313 9.499 1.00 98.56 82 LEU A O 1
ATOM 606 N N . ALA A 1 83 ? -3.689 -4.384 7.509 1.00 98.12 83 ALA A N 1
ATOM 607 C CA . ALA A 1 83 ? -4.670 -3.428 8.012 1.00 98.12 83 ALA A CA 1
ATOM 608 C C . ALA A 1 83 ? -5.861 -4.139 8.679 1.00 98.12 83 ALA A C 1
ATOM 610 O O . ALA A 1 83 ? -6.281 -3.743 9.765 1.00 98.12 83 ALA A O 1
ATOM 611 N N . ARG A 1 84 ? -6.359 -5.232 8.082 1.00 97.94 84 ARG A N 1
ATOM 612 C CA . ARG A 1 84 ? -7.419 -6.064 8.678 1.00 97.94 84 ARG A CA 1
ATOM 613 C C . ARG A 1 84 ? -6.967 -6.736 9.972 1.00 97.94 84 ARG A C 1
ATOM 615 O O . ARG A 1 84 ? -7.695 -6.678 10.956 1.00 97.94 84 ARG A O 1
ATOM 622 N N . ALA A 1 85 ? -5.771 -7.326 9.989 1.00 98.00 85 ALA A N 1
ATOM 623 C CA . ALA A 1 85 ? -5.199 -7.953 11.184 1.00 98.00 85 ALA A CA 1
ATOM 624 C C . ALA A 1 85 ? -4.974 -6.944 12.325 1.00 98.00 85 ALA A C 1
ATOM 626 O O . ALA A 1 85 ? -5.074 -7.293 13.496 1.00 98.00 85 ALA A O 1
ATOM 627 N N . MET A 1 86 ? -4.716 -5.680 11.982 1.00 96.94 86 MET A N 1
ATOM 628 C CA . MET A 1 86 ? -4.617 -4.560 12.917 1.00 96.94 86 MET A CA 1
ATOM 629 C C . MET A 1 86 ? -5.966 -3.893 13.215 1.00 96.94 86 MET A C 1
ATOM 631 O O . MET A 1 86 ? -5.968 -2.820 13.811 1.00 96.94 86 MET A O 1
ATOM 635 N N . GLU A 1 87 ? -7.106 -4.468 12.821 1.00 96.25 87 GLU A N 1
ATOM 636 C CA . GLU A 1 87 ? -8.450 -3.926 13.091 1.00 96.25 87 GLU A CA 1
ATOM 637 C C . GLU A 1 87 ? -8.607 -2.461 12.637 1.00 96.25 87 GLU A C 1
ATOM 639 O O . GLU A 1 87 ? -9.225 -1.626 13.305 1.00 96.25 87 GLU A O 1
ATOM 644 N N . VAL A 1 88 ? -8.001 -2.119 11.497 1.00 96.19 88 VAL A N 1
ATOM 645 C CA . VAL A 1 88 ? -8.193 -0.822 10.852 1.00 96.19 88 VAL A CA 1
ATOM 646 C C . VAL A 1 88 ? -9.656 -0.688 10.436 1.00 96.19 88 VAL A C 1
ATOM 648 O O . VAL A 1 88 ? -10.172 -1.465 9.638 1.00 96.19 88 VAL A O 1
ATOM 651 N N . THR A 1 89 ? -10.320 0.329 10.976 1.00 94.75 89 THR A N 1
ATOM 652 C CA . THR A 1 89 ? -11.746 0.608 10.732 1.00 94.75 89 THR A CA 1
ATOM 653 C C . THR A 1 89 ? -11.986 1.446 9.477 1.00 94.75 89 THR A C 1
ATOM 655 O O . THR A 1 89 ? -13.086 1.447 8.929 1.00 94.75 89 THR A O 1
ATOM 658 N N . ARG A 1 90 ? -10.958 2.170 9.020 1.00 93.81 90 ARG A N 1
ATOM 65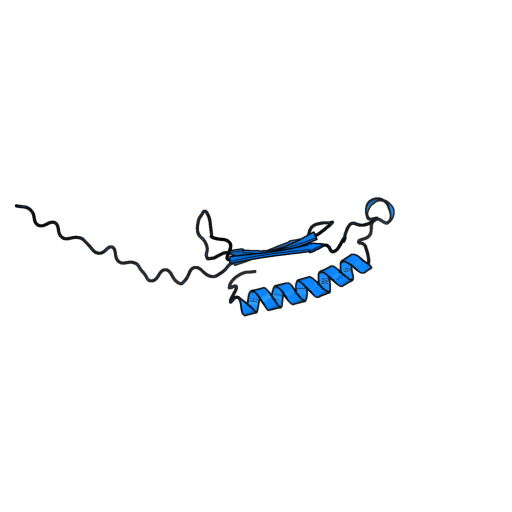9 C CA . ARG A 1 90 ? -10.952 2.973 7.794 1.00 93.81 90 ARG A CA 1
ATOM 660 C C . ARG A 1 90 ? -9.567 2.895 7.163 1.00 93.81 90 ARG A C 1
ATOM 662 O O . ARG A 1 90 ? -8.600 3.213 7.848 1.00 93.81 90 ARG A O 1
ATOM 669 N N . LEU A 1 91 ? -9.493 2.487 5.901 1.00 94.12 91 LEU A N 1
ATOM 670 C CA . LEU A 1 91 ? -8.264 2.364 5.113 1.00 94.12 91 LEU A CA 1
ATOM 671 C C . LEU A 1 91 ? -8.339 3.259 3.875 1.00 94.12 91 LEU A C 1
ATOM 673 O O . LEU A 1 91 ? -9.462 3.363 3.330 1.00 94.12 91 LEU A O 1
#

Foldseek 3Di:
DDDDDPPPPDPPPPVQQAKAWDWDDDQFKIKIWIFRHDDPDTDTPDIDIDGLNQCPCCVPPVGGDPSSVVVVVVVVVVSVVVCVVVRHPYD

Secondary structure (DSSP, 8-state):
------------------EEEEEEE-SSEEEEEEEESSSSSPEEEEEEEEE--TTTTHHHHSS--HHHHHHHHHHHHHHHHHHHHTTEEE-